Protein AF-A0A0T6BIM8-F1 (afdb_monomer)

Nearest PDB structures (foldseek):
  5oql-assembly1_N  TM=5.957E-01  e=2.492E+00  Thermochaetoides thermophila DSM 1495
  4un0-assembly2_D  TM=4.971E-01  e=9.456E+00  Homo sapiens
  4un0-assembly1_C  TM=4.831E-01  e=9.974E+00  Homo sapiens
  6b12-assembly2_B  TM=3.706E-01  e=9.456E+00  Pseudomonas protegens Pf-5
  4yy8-assembly2_B  TM=3.431E-01  e=7.242E+00  Plasmodium falciparum

Radius of gyration: 12.1 Å; Cα contacts (8 Å, |Δi|>4): 167; chains: 1; bounding box: 25×28×31 Å

Structure (mmCIF, N/CA/C/O backbone):
data_AF-A0A0T6BIM8-F1
#
_entry.id   AF-A0A0T6BIM8-F1
#
loop_
_atom_site.group_PDB
_atom_site.id
_atom_site.type_symbol
_atom_site.label_atom_id
_atom_site.label_alt_id
_atom_site.label_comp_id
_atom_site.label_asym_id
_atom_site.label_entity_id
_atom_site.label_seq_id
_atom_site.pdbx_PDB_ins_code
_atom_site.Cartn_x
_atom_site.Cartn_y
_atom_site.Cartn_z
_atom_site.occupancy
_atom_site.B_iso_or_equiv
_atom_site.auth_seq_id
_atom_site.auth_comp_id
_atom_site.auth_asym_id
_atom_site.auth_atom_id
_atom_site.pdbx_PDB_model_num
ATOM 1 N N . MET A 1 1 ? 8.252 11.106 13.123 1.00 42.34 1 MET A N 1
ATOM 2 C CA . MET A 1 1 ? 6.812 10.958 13.403 1.00 42.34 1 MET A CA 1
ATOM 3 C C . MET A 1 1 ? 6.461 9.520 13.072 1.00 42.34 1 MET A C 1
ATOM 5 O O . MET A 1 1 ? 6.999 9.015 12.098 1.00 42.34 1 MET A O 1
ATOM 9 N N . ALA A 1 2 ? 5.744 8.813 13.946 1.00 49.47 2 ALA A N 1
ATOM 10 C CA . ALA A 1 2 ? 5.448 7.397 13.735 1.00 49.47 2 ALA A CA 1
ATOM 11 C C . ALA A 1 2 ? 4.171 7.291 12.896 1.00 49.47 2 ALA A C 1
ATOM 13 O O . ALA A 1 2 ? 3.073 7.421 13.428 1.00 49.47 2 ALA A O 1
ATOM 14 N N . GLU A 1 3 ? 4.337 7.121 11.589 1.00 69.69 3 GLU A N 1
ATOM 15 C CA . GLU A 1 3 ? 3.251 6.751 10.683 1.00 69.69 3 GLU A CA 1
ATOM 16 C C . GLU A 1 3 ? 2.750 5.366 11.114 1.00 69.69 3 GLU A C 1
ATOM 18 O O . GLU A 1 3 ? 3.547 4.435 11.266 1.00 69.69 3 GLU A O 1
ATOM 23 N N . LYS A 1 4 ? 1.450 5.224 11.394 1.00 85.25 4 LYS A N 1
ATOM 24 C CA . LYS A 1 4 ? 0.888 3.921 11.770 1.00 85.25 4 LYS A CA 1
ATOM 25 C C . LYS A 1 4 ? 0.649 3.117 10.496 1.00 85.25 4 LYS A C 1
ATOM 27 O O . LYS A 1 4 ? -0.170 3.514 9.670 1.00 85.25 4 LYS A O 1
ATOM 32 N N . GLU A 1 5 ? 1.334 1.988 10.356 1.00 90.38 5 GLU A N 1
ATOM 33 C CA . GLU A 1 5 ? 1.064 1.018 9.292 1.00 90.38 5 GLU A CA 1
ATOM 34 C C . GLU A 1 5 ? -0.134 0.134 9.662 1.00 90.38 5 GLU A C 1
ATOM 36 O O . GLU A 1 5 ? -0.230 -0.39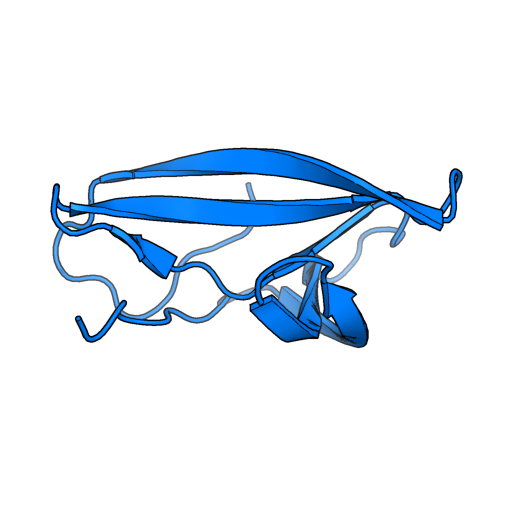1 10.775 1.00 90.38 5 GLU A O 1
ATOM 41 N N . LEU A 1 6 ? -1.059 -0.008 8.716 1.00 92.44 6 LEU A N 1
ATOM 42 C CA . LEU A 1 6 ? -2.197 -0.922 8.765 1.00 92.44 6 LEU A CA 1
ATOM 43 C C . LEU A 1 6 ? -1.884 -2.177 7.940 1.00 92.44 6 LEU A C 1
ATOM 45 O O . LEU A 1 6 ? -0.835 -2.280 7.301 1.00 92.44 6 LEU A O 1
ATOM 49 N N . LYS A 1 7 ? -2.799 -3.146 7.937 1.00 93.25 7 LYS A N 1
ATOM 50 C CA . LYS A 1 7 ? -2.676 -4.361 7.117 1.00 93.25 7 LYS A CA 1
ATOM 51 C C . LYS A 1 7 ? -3.781 -4.463 6.081 1.00 93.25 7 LYS A C 1
ATOM 53 O O . LYS A 1 7 ? -4.899 -4.010 6.304 1.00 93.25 7 LYS A O 1
ATOM 58 N N . TRP A 1 8 ? -3.473 -5.115 4.965 1.00 94.00 8 TRP A N 1
ATOM 59 C CA . TRP A 1 8 ? -4.481 -5.512 3.990 1.00 94.00 8 TRP A CA 1
ATOM 60 C C . TRP A 1 8 ? -5.148 -6.820 4.425 1.00 94.00 8 TRP A C 1
ATOM 62 O O . TRP A 1 8 ? -4.510 -7.869 4.397 1.00 94.00 8 TRP A O 1
ATOM 72 N N . SER A 1 9 ? -6.432 -6.786 4.779 1.00 94.25 9 SER A N 1
ATOM 73 C CA . SER A 1 9 ? -7.169 -7.969 5.260 1.00 94.25 9 SER A CA 1
ATOM 74 C C . SER A 1 9 ? -7.400 -9.031 4.177 1.00 94.25 9 SER A C 1
ATOM 76 O O . SER A 1 9 ? -7.533 -10.218 4.470 1.00 94.25 9 SER A O 1
ATOM 78 N N . ASN A 1 10 ? -7.433 -8.617 2.908 1.00 93.00 10 ASN A N 1
ATOM 79 C CA . ASN A 1 10 ? -7.580 -9.474 1.725 1.00 93.00 10 ASN A CA 1
ATOM 80 C C . ASN A 1 10 ? -6.389 -9.354 0.753 1.00 93.00 10 ASN A C 1
ATOM 82 O O . ASN A 1 10 ? -6.513 -9.678 -0.436 1.00 93.00 10 ASN A O 1
ATOM 86 N N . GLY A 1 11 ? -5.253 -8.862 1.252 1.00 92.69 11 GLY A N 1
ATOM 87 C CA . GLY A 1 11 ? -4.020 -8.720 0.489 1.00 92.69 11 GLY A CA 1
ATOM 88 C C . GLY A 1 11 ? -3.160 -9.975 0.500 1.00 92.69 11 GLY A C 1
ATOM 89 O O . GLY A 1 11 ? -3.145 -10.731 1.468 1.00 92.69 11 GLY A O 1
ATOM 90 N N . VAL A 1 12 ? -2.422 -10.178 -0.585 1.00 94.81 12 VAL A N 1
ATOM 91 C CA . VAL A 1 12 ? -1.361 -11.182 -0.698 1.00 94.81 12 VAL A CA 1
ATOM 92 C C . VAL A 1 12 ? -0.045 -10.450 -0.897 1.00 94.81 12 VAL A C 1
ATOM 94 O O . VAL A 1 12 ? 0.018 -9.523 -1.702 1.00 94.81 12 VAL A O 1
ATOM 97 N N . GLU A 1 13 ? 0.989 -10.857 -0.163 1.00 95.94 13 GLU A N 1
ATOM 98 C CA . GLU A 1 13 ? 2.352 -10.351 -0.338 1.00 95.94 13 GLU A CA 1
ATOM 99 C C . GLU A 1 13 ? 2.836 -10.642 -1.763 1.00 95.94 13 GLU A C 1
ATOM 101 O O . GLU A 1 13 ? 2.797 -11.782 -2.230 1.00 95.94 13 GLU A O 1
ATOM 106 N N . TRP A 1 14 ? 3.281 -9.602 -2.461 1.00 93.94 14 TRP A N 1
ATOM 107 C CA . TRP A 1 14 ? 3.914 -9.729 -3.769 1.00 93.94 14 TRP A CA 1
ATOM 108 C C . TRP A 1 14 ? 5.432 -9.853 -3.631 1.00 93.94 14 TRP A C 1
ATOM 110 O O . TRP A 1 14 ? 6.047 -10.753 -4.202 1.00 93.94 14 TRP A O 1
ATOM 120 N N . GLY A 1 15 ? 6.030 -8.953 -2.850 1.00 94.56 15 GLY A N 1
ATOM 121 C CA . GLY A 1 15 ? 7.470 -8.866 -2.648 1.00 94.56 15 GLY A CA 1
ATOM 122 C C . GLY A 1 15 ? 7.913 -7.465 -2.243 1.00 94.56 15 GLY A C 1
ATOM 123 O O . GLY A 1 15 ? 7.132 -6.510 -2.270 1.00 94.56 15 GLY A O 1
ATOM 124 N N . GLU A 1 16 ? 9.180 -7.344 -1.861 1.00 96.69 16 GLU A N 1
ATOM 125 C CA . GLU A 1 16 ? 9.773 -6.058 -1.504 1.00 96.69 16 GLU A CA 1
ATOM 126 C C . GLU A 1 16 ? 10.226 -5.302 -2.758 1.00 96.69 16 GLU A C 1
ATOM 128 O O . GLU A 1 16 ? 10.873 -5.865 -3.645 1.00 96.69 16 GLU A O 1
ATOM 133 N N . ILE A 1 17 ? 9.881 -4.018 -2.827 1.00 95.69 17 ILE A N 1
ATOM 134 C CA . ILE A 1 17 ? 10.254 -3.120 -3.920 1.00 95.69 17 ILE A CA 1
ATOM 135 C C . ILE A 1 17 ? 10.890 -1.867 -3.318 1.00 95.69 17 ILE A C 1
ATOM 137 O O . ILE A 1 17 ? 10.408 -1.323 -2.324 1.00 95.69 17 ILE A O 1
ATOM 141 N N . GLU A 1 18 ? 11.980 -1.391 -3.924 1.00 95.25 18 GLU A N 1
ATOM 142 C CA . GLU A 1 18 ? 12.623 -0.142 -3.516 1.00 95.25 18 GLU A CA 1
ATOM 143 C C . GLU A 1 18 ? 11.754 1.059 -3.917 1.00 95.25 18 GLU A C 1
ATOM 145 O O . GLU A 1 18 ? 11.506 1.310 -5.098 1.00 95.25 18 GLU A O 1
ATOM 150 N N . HIS A 1 19 ? 11.282 1.809 -2.923 1.00 92.69 19 HIS A N 1
ATOM 151 C CA . HIS A 1 19 ? 10.616 3.092 -3.094 1.00 92.69 19 HIS A CA 1
ATOM 152 C C . HIS A 1 19 ? 11.634 4.236 -2.981 1.00 92.69 19 HIS A C 1
ATOM 154 O O . HIS A 1 19 ? 12.396 4.273 -2.009 1.00 92.69 19 HIS A O 1
ATOM 160 N N . PRO A 1 20 ? 11.614 5.231 -3.889 1.00 90.81 20 PRO A N 1
ATOM 161 C CA . PRO A 1 20 ? 12.621 6.298 -3.938 1.00 90.81 20 PRO A CA 1
ATOM 162 C C . PRO A 1 20 ? 12.729 7.128 -2.650 1.00 90.81 20 PRO A C 1
ATOM 164 O O . PRO A 1 20 ? 13.777 7.704 -2.375 1.00 90.81 20 PRO A O 1
ATOM 167 N N . VAL A 1 21 ? 11.649 7.200 -1.867 1.00 88.75 21 VAL A N 1
ATOM 168 C CA . VAL A 1 21 ? 11.586 7.971 -0.610 1.00 88.75 21 VAL A CA 1
ATOM 169 C C . VAL A 1 21 ? 11.556 7.078 0.633 1.00 88.75 21 VAL A C 1
ATOM 171 O O . VAL A 1 21 ? 12.053 7.471 1.682 1.00 88.75 21 VAL A O 1
ATOM 174 N N . LEU A 1 22 ? 10.974 5.880 0.528 1.00 87.25 22 LEU A N 1
ATOM 175 C CA . LEU A 1 22 ? 10.630 5.048 1.690 1.00 87.25 22 LEU A CA 1
ATOM 176 C C . LEU A 1 22 ? 11.605 3.876 1.872 1.00 87.25 22 LEU A C 1
ATOM 178 O O . LEU A 1 22 ? 11.538 3.179 2.880 1.00 87.25 22 LEU A O 1
ATOM 182 N N . GLY A 1 23 ? 12.521 3.673 0.919 1.00 91.94 23 GLY A N 1
ATOM 183 C CA . GLY A 1 23 ? 13.426 2.532 0.896 1.00 91.94 23 GLY A CA 1
ATOM 184 C C . GLY A 1 23 ? 12.719 1.246 0.471 1.00 91.94 23 GLY A C 1
ATOM 185 O O . GLY A 1 23 ? 11.694 1.280 -0.206 1.00 91.94 23 GLY A O 1
ATOM 186 N N . MET A 1 24 ? 13.286 0.102 0.849 1.00 93.81 24 MET A N 1
ATOM 187 C CA . MET A 1 24 ? 12.684 -1.210 0.600 1.00 93.81 24 MET A CA 1
ATOM 188 C C . MET A 1 24 ? 11.392 -1.371 1.402 1.00 93.81 24 MET A C 1
ATOM 190 O O . MET A 1 24 ? 11.418 -1.315 2.631 1.00 93.81 24 MET A O 1
ATOM 194 N N . ILE A 1 25 ? 10.273 -1.573 0.704 1.00 94.25 25 ILE A N 1
ATOM 195 C CA . ILE A 1 25 ? 8.958 -1.771 1.316 1.00 94.25 25 ILE A CA 1
ATOM 196 C C . ILE A 1 25 ? 8.260 -2.999 0.729 1.00 94.25 25 ILE A C 1
ATOM 198 O O . ILE A 1 25 ? 8.314 -3.239 -0.477 1.00 94.25 25 ILE A O 1
ATOM 202 N N . MET A 1 26 ? 7.586 -3.772 1.585 1.00 95.62 26 MET A N 1
ATOM 203 C CA . MET A 1 26 ? 6.751 -4.896 1.156 1.00 95.62 26 MET A CA 1
ATOM 204 C C . MET A 1 26 ? 5.513 -4.382 0.419 1.00 95.62 26 MET A C 1
ATOM 206 O O . MET A 1 26 ? 4.837 -3.459 0.885 1.00 95.62 26 MET A O 1
ATOM 210 N N . THR A 1 27 ? 5.207 -5.009 -0.712 1.00 95.94 27 THR A N 1
ATOM 211 C CA . THR A 1 27 ? 4.034 -4.695 -1.529 1.00 95.94 27 THR A CA 1
ATOM 212 C C . THR A 1 27 ? 3.039 -5.845 -1.550 1.00 95.94 27 THR A C 1
ATOM 214 O O . THR A 1 27 ? 3.392 -7.010 -1.358 1.00 95.94 27 THR A O 1
ATOM 217 N N . TYR A 1 28 ? 1.775 -5.503 -1.771 1.00 95.94 28 TYR A N 1
ATOM 218 C CA . TYR A 1 28 ? 0.633 -6.396 -1.681 1.00 95.94 28 TYR A CA 1
ATOM 219 C C . TYR A 1 28 ? -0.298 -6.190 -2.870 1.00 95.94 28 TYR A C 1
ATOM 221 O O . TYR A 1 28 ? -0.393 -5.095 -3.419 1.00 95.94 28 TYR A O 1
ATOM 229 N N . PHE A 1 29 ? -1.044 -7.223 -3.234 1.00 94.19 29 PHE A N 1
ATOM 230 C CA . PHE A 1 29 ? -2.096 -7.142 -4.245 1.00 94.19 29 PHE A CA 1
ATOM 231 C C . PHE A 1 29 ? -3.347 -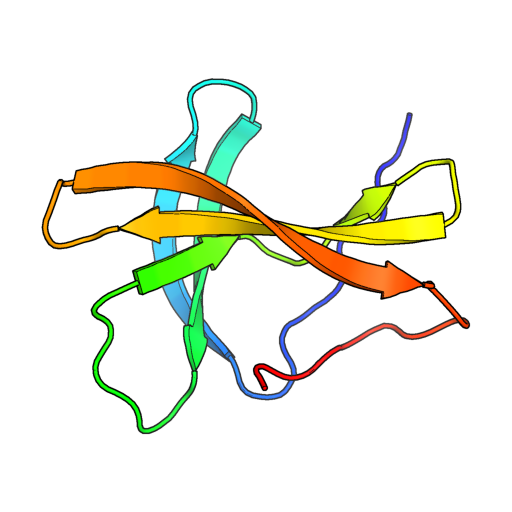7.880 -3.776 1.00 94.19 29 PHE A C 1
ATOM 233 O O . PHE A 1 29 ? -3.305 -8.687 -2.843 1.00 94.19 29 PHE A O 1
ATOM 240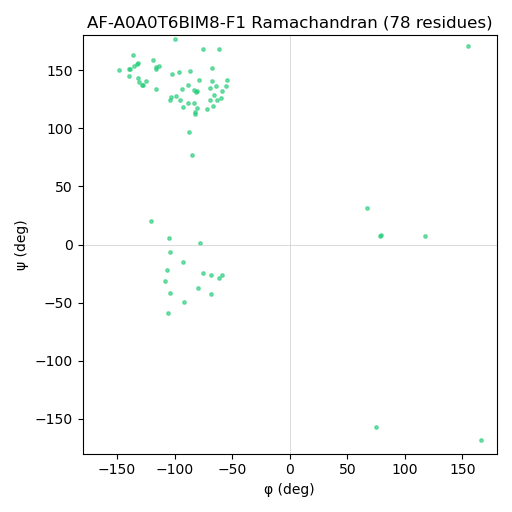 N N . LYS A 1 30 ? -4.485 -7.606 -4.417 1.00 93.19 30 LYS A N 1
ATOM 241 C CA . LYS A 1 30 ? -5.762 -8.221 -4.052 1.00 93.19 30 LYS A CA 1
ATOM 242 C C . LYS A 1 30 ? -5.764 -9.712 -4.391 1.00 93.19 30 LYS A C 1
ATOM 244 O O . LYS A 1 30 ? -5.585 -10.102 -5.549 1.00 93.19 30 LYS A O 1
ATOM 249 N N . SER A 1 31 ? -6.044 -10.545 -3.388 1.00 91.38 31 SER A N 1
ATOM 250 C CA . SER A 1 31 ? -6.154 -11.995 -3.568 1.00 91.38 31 SER A CA 1
ATOM 251 C C . SER A 1 31 ? -7.176 -12.361 -4.650 1.00 91.38 31 SER A C 1
ATOM 253 O O . SER A 1 31 ? -8.268 -11.795 -4.713 1.00 91.38 31 SER A O 1
ATOM 255 N N . GLY A 1 32 ? -6.827 -13.323 -5.508 1.00 88.94 32 GLY A N 1
ATOM 256 C CA . GLY A 1 32 ? -7.698 -13.795 -6.589 1.00 88.94 32 GLY A CA 1
ATOM 257 C C . GLY A 1 32 ? -7.763 -12.884 -7.820 1.00 88.94 32 GLY A C 1
ATOM 258 O O . GLY A 1 32 ? -8.560 -13.153 -8.717 1.00 88.94 32 GLY A O 1
ATOM 259 N N . THR A 1 33 ? -6.931 -11.840 -7.893 1.00 87.06 33 THR A N 1
ATOM 260 C CA . THR A 1 33 ? -6.806 -10.973 -9.076 1.00 87.06 33 THR A CA 1
ATOM 261 C C . THR A 1 33 ? -5.406 -11.061 -9.691 1.00 87.06 33 THR A C 1
ATOM 263 O O . THR A 1 33 ? -4.451 -11.389 -8.982 1.00 87.06 33 THR A O 1
ATOM 266 N N . PRO A 1 34 ? -5.248 -10.811 -11.004 1.00 88.81 34 PRO A N 1
ATOM 267 C CA . PRO A 1 34 ? -3.924 -10.692 -11.598 1.00 88.81 34 PRO A CA 1
ATOM 268 C C . PRO A 1 34 ? -3.186 -9.479 -11.017 1.00 88.81 34 PRO A C 1
ATOM 270 O O . PRO A 1 34 ? -3.760 -8.397 -10.897 1.00 88.81 34 PRO A O 1
ATOM 273 N N . CYS A 1 35 ? -1.907 -9.652 -10.692 1.00 87.81 35 CYS A N 1
ATOM 274 C CA . CYS A 1 35 ? -1.080 -8.594 -10.118 1.00 87.81 35 CYS A CA 1
ATOM 275 C C . CYS A 1 35 ? -0.474 -7.698 -11.213 1.00 87.81 35 CYS A C 1
ATOM 277 O O . CYS A 1 35 ? 0.697 -7.847 -11.558 1.00 87.81 35 CYS A O 1
ATOM 279 N N . TYR A 1 36 ? -1.281 -6.799 -11.782 1.00 90.38 36 TYR A N 1
ATOM 280 C CA . TYR A 1 36 ? -0.797 -5.734 -12.682 1.00 90.38 36 TYR A CA 1
ATOM 281 C C . TYR A 1 36 ? -0.197 -4.559 -11.902 1.00 90.38 36 TYR A C 1
ATOM 283 O O . TYR A 1 36 ? 0.833 -4.004 -12.279 1.00 90.38 36 TYR A O 1
ATOM 291 N N . ASP A 1 37 ? -0.815 -4.249 -10.764 1.00 93.19 37 ASP A N 1
ATOM 292 C CA . ASP A 1 37 ? -0.382 -3.233 -9.816 1.00 93.19 37 ASP A CA 1
ATOM 293 C C . ASP A 1 37 ? -0.233 -3.882 -8.433 1.00 93.19 37 ASP A C 1
ATOM 295 O O . ASP A 1 37 ? -1.059 -4.711 -8.033 1.00 93.19 37 ASP A O 1
ATOM 299 N N . SER A 1 38 ? 0.803 -3.484 -7.699 1.00 94.94 38 SER A N 1
ATOM 300 C CA . SER A 1 38 ? 0.969 -3.799 -6.279 1.00 94.94 38 SER A CA 1
ATOM 301 C C . SER A 1 38 ? 1.002 -2.518 -5.453 1.00 94.94 38 SER A C 1
ATOM 303 O O . SER A 1 38 ? 1.224 -1.421 -5.966 1.00 94.94 38 SER A O 1
ATOM 305 N N . TYR A 1 39 ? 0.717 -2.646 -4.163 1.00 95.12 39 TYR A N 1
ATOM 306 C CA . TYR A 1 39 ? 0.487 -1.519 -3.271 1.00 95.12 39 TYR A CA 1
ATOM 307 C C . TYR A 1 39 ? 1.296 -1.676 -1.991 1.00 95.12 39 TYR A C 1
ATOM 309 O O . TYR A 1 39 ? 1.416 -2.784 -1.472 1.00 95.12 39 TYR A O 1
ATOM 317 N N . SER A 1 40 ? 1.822 -0.583 -1.444 1.00 95.00 40 SER A N 1
ATOM 318 C CA . SER A 1 40 ? 2.448 -0.606 -0.120 1.00 95.00 40 SER A CA 1
ATOM 319 C C . SER A 1 40 ? 1.446 -1.009 0.965 1.00 95.00 40 SER A C 1
ATOM 321 O O . SER A 1 40 ? 0.227 -0.994 0.758 1.00 95.00 40 SER A O 1
ATOM 323 N N . ALA A 1 41 ? 1.947 -1.304 2.167 1.00 94.50 41 ALA A N 1
ATOM 324 C CA . ALA A 1 41 ? 1.088 -1.293 3.344 1.00 94.50 41 ALA A CA 1
ATOM 325 C C . ALA A 1 41 ? 0.370 0.075 3.455 1.00 94.50 41 ALA A C 1
ATOM 327 O O . ALA A 1 41 ? 0.981 1.106 3.138 1.00 94.50 41 ALA A O 1
ATOM 328 N N . PRO A 1 42 ? -0.904 0.105 3.873 1.00 93.56 42 PRO A N 1
ATOM 329 C CA . PRO A 1 42 ? -1.610 1.348 4.124 1.00 93.56 42 PRO A CA 1
ATOM 330 C C . PRO A 1 42 ? -1.009 2.061 5.332 1.00 93.56 42 PRO A C 1
ATOM 332 O O . PRO A 1 42 ? -0.669 1.426 6.331 1.00 93.56 42 PRO A O 1
ATOM 335 N N . ARG A 1 43 ? -0.901 3.384 5.257 1.00 92.44 43 ARG A N 1
ATOM 336 C CA . ARG A 1 43 ? -0.312 4.234 6.292 1.00 92.44 43 ARG A CA 1
ATOM 337 C C . ARG A 1 43 ? -1.260 5.346 6.681 1.00 92.44 43 ARG A C 1
ATOM 339 O O . ARG A 1 43 ? -1.871 5.969 5.817 1.00 92.44 43 ARG A O 1
ATOM 346 N N . VAL A 1 44 ? -1.349 5.591 7.982 1.00 92.50 44 VAL A N 1
ATOM 347 C CA . VAL A 1 44 ? -2.110 6.706 8.546 1.00 92.50 44 VAL A CA 1
ATOM 348 C C . VAL A 1 44 ? -1.207 7.937 8.627 1.00 92.50 44 VAL A C 1
ATOM 350 O O . VAL A 1 44 ? -0.153 7.888 9.268 1.00 92.50 44 VAL A O 1
ATOM 353 N N . SER A 1 45 ? -1.620 9.025 7.976 1.00 89.94 45 SER A N 1
ATOM 354 C CA . SER A 1 45 ? -0.972 10.335 8.052 1.00 89.94 45 SER A CA 1
ATOM 355 C C . SER A 1 45 ? -1.285 11.041 9.375 1.00 89.94 45 SER A C 1
ATOM 357 O O . SER A 1 4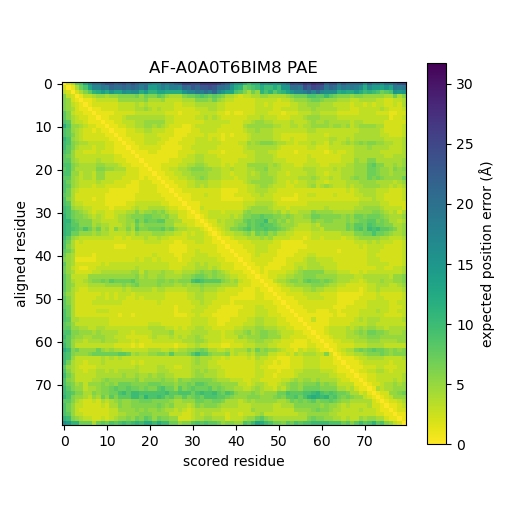5 ? -2.184 10.643 10.115 1.00 89.94 45 SER A O 1
ATOM 359 N N . GLU A 1 46 ? -0.567 12.127 9.676 1.00 86.88 46 GLU A N 1
ATOM 360 C CA . GLU A 1 46 ? -0.817 12.925 10.889 1.00 86.88 46 GLU A CA 1
ATOM 361 C C . GLU A 1 46 ?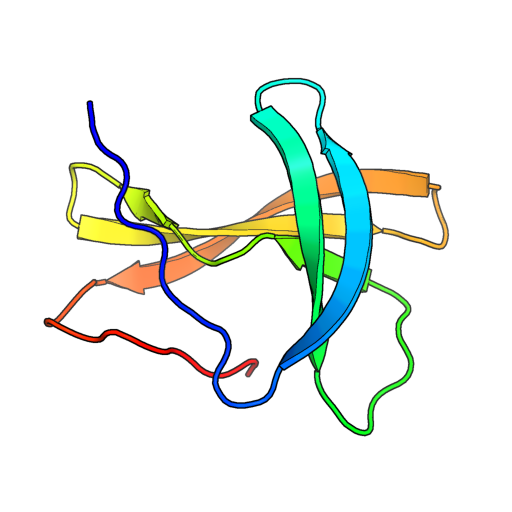 -2.230 13.532 10.931 1.00 86.88 46 GLU A C 1
ATOM 363 O O . GLU A 1 46 ? -2.797 13.683 12.010 1.00 86.88 46 GLU A O 1
ATOM 368 N N . ASP A 1 47 ? -2.825 13.810 9.769 1.00 87.50 47 ASP A N 1
ATOM 369 C CA . ASP A 1 47 ? -4.206 14.291 9.638 1.00 87.50 47 ASP A CA 1
ATOM 370 C C . ASP A 1 47 ? -5.261 13.179 9.790 1.00 87.50 47 ASP A C 1
ATOM 372 O O . ASP A 1 47 ? -6.453 13.438 9.658 1.00 87.50 47 ASP A O 1
ATOM 376 N N . GLY A 1 48 ? -4.842 11.933 10.037 1.00 89.62 48 GLY A N 1
ATOM 377 C CA . GLY A 1 48 ? -5.736 10.780 10.134 1.00 89.62 48 GLY A CA 1
ATOM 378 C C . GLY A 1 48 ? -6.175 10.218 8.782 1.00 89.62 48 GLY A C 1
ATOM 379 O O . GLY A 1 48 ? -7.027 9.342 8.746 1.00 89.62 48 GLY A O 1
ATOM 380 N N . GLY A 1 49 ? -5.611 10.668 7.660 1.00 92.62 49 GLY A N 1
ATOM 381 C CA . GLY A 1 49 ? -5.899 10.082 6.348 1.00 92.62 49 GLY A CA 1
ATOM 382 C C . GLY A 1 49 ? -5.133 8.776 6.136 1.00 92.62 49 GLY A C 1
ATOM 383 O O . GLY A 1 49 ? -3.974 8.668 6.523 1.00 92.62 49 GLY A O 1
ATOM 384 N N . ILE A 1 50 ? -5.753 7.789 5.496 1.00 93.75 50 ILE A N 1
ATOM 385 C CA . ILE A 1 50 ? -5.119 6.520 5.132 1.00 93.75 50 ILE A CA 1
ATOM 386 C C . ILE A 1 50 ? -4.697 6.567 3.663 1.00 93.75 50 ILE A C 1
ATOM 388 O O . ILE A 1 50 ? -5.520 6.830 2.781 1.00 93.75 50 ILE A O 1
ATOM 392 N N . TYR A 1 51 ? -3.429 6.257 3.401 1.00 93.69 51 TYR A N 1
ATOM 393 C CA . TYR A 1 51 ? -2.842 6.261 2.063 1.00 93.69 51 TYR A CA 1
ATOM 394 C C . TYR A 1 51 ? -2.034 4.991 1.791 1.00 93.69 51 TYR A C 1
ATOM 396 O O . TYR A 1 51 ? -1.519 4.368 2.718 1.00 93.69 51 TYR A O 1
ATOM 404 N N . CYS A 1 52 ? -1.879 4.616 0.523 1.00 94.00 52 CYS A N 1
ATOM 405 C CA . CYS A 1 52 ? -0.907 3.612 0.091 1.00 94.00 52 CYS A CA 1
ATOM 406 C C . CYS A 1 52 ? -0.226 4.026 -1.217 1.00 94.00 52 CYS A C 1
ATOM 408 O O . CYS A 1 52 ? -0.815 4.715 -2.044 1.00 94.00 52 CYS A O 1
ATOM 410 N N . GLU A 1 53 ? 1.009 3.590 -1.426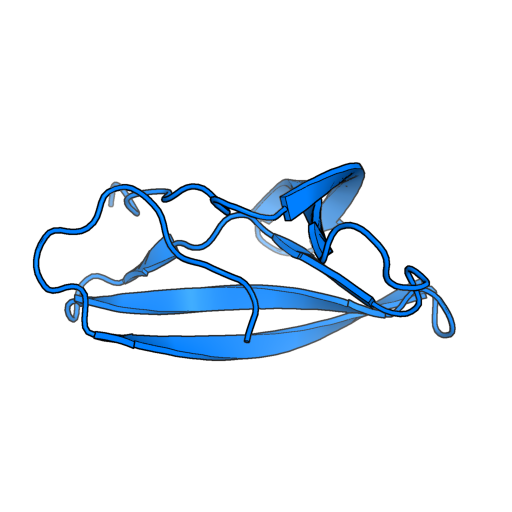 1.00 94.81 53 GLU A N 1
ATOM 411 C CA . GLU A 1 53 ? 1.748 3.832 -2.665 1.00 94.81 53 GLU A CA 1
ATOM 412 C C . GLU A 1 53 ? 1.452 2.725 -3.674 1.00 94.81 53 GLU A C 1
ATOM 414 O O . GLU A 1 53 ? 1.444 1.549 -3.306 1.00 94.81 53 GLU A O 1
ATOM 419 N N . ARG A 1 54 ? 1.244 3.077 -4.947 1.00 95.19 54 ARG A N 1
ATOM 420 C CA . ARG A 1 54 ? 1.022 2.117 -6.036 1.00 95.19 54 ARG A CA 1
ATOM 421 C C . ARG A 1 54 ? 2.266 1.941 -6.900 1.00 95.19 54 ARG A C 1
ATOM 423 O O . ARG A 1 54 ? 2.774 2.905 -7.480 1.00 95.19 54 ARG A O 1
ATOM 430 N N . PHE A 1 55 ? 2.680 0.693 -7.072 1.00 95.31 55 PHE A N 1
ATOM 431 C CA . PHE A 1 55 ? 3.700 0.276 -8.021 1.00 95.31 55 PHE A CA 1
ATOM 432 C C . PHE A 1 55 ? 3.060 -0.394 -9.238 1.00 95.31 55 PHE A C 1
ATOM 434 O O . PHE A 1 55 ? 2.322 -1.370 -9.108 1.00 95.31 55 PHE A O 1
ATOM 441 N N . CYS A 1 56 ? 3.364 0.124 -10.426 1.00 95.19 56 CYS A N 1
ATOM 442 C CA . CYS A 1 56 ? 2.887 -0.436 -11.683 1.00 95.19 56 CYS A CA 1
ATOM 443 C C . CYS A 1 56 ? 3.917 -1.424 -12.234 1.00 95.19 56 CYS A C 1
ATOM 445 O O . CYS A 1 56 ? 5.043 -1.028 -12.548 1.00 95.19 56 CYS A O 1
ATOM 447 N N . HIS A 1 57 ? 3.541 -2.699 -12.376 1.00 93.44 57 HIS A N 1
ATOM 448 C CA . HIS A 1 57 ? 4.461 -3.729 -12.869 1.00 93.44 57 HIS A CA 1
ATOM 449 C C . HIS A 1 57 ? 4.699 -3.657 -14.377 1.00 93.44 57 HIS A C 1
ATOM 451 O O . HIS A 1 57 ? 5.759 -4.087 -14.828 1.00 93.44 57 HIS A O 1
ATOM 457 N N . ASP A 1 58 ? 3.764 -3.089 -15.141 1.00 92.94 58 ASP A N 1
ATOM 458 C CA . ASP A 1 58 ? 3.918 -2.928 -16.590 1.00 92.94 58 ASP A CA 1
ATOM 459 C C . ASP A 1 58 ? 5.018 -1.914 -16.933 1.00 92.94 58 ASP A C 1
ATOM 461 O O . ASP A 1 58 ? 5.846 -2.155 -17.811 1.00 92.94 58 ASP A O 1
ATOM 465 N N . ASP A 1 59 ? 5.058 -0.796 -16.203 1.00 92.38 59 ASP A N 1
ATOM 466 C CA . ASP A 1 59 ? 6.069 0.250 -16.385 1.00 92.38 59 ASP A CA 1
ATOM 467 C C . ASP A 1 59 ? 7.294 0.071 -15.470 1.00 92.38 59 ASP A C 1
ATOM 469 O O . ASP A 1 59 ? 8.324 0.711 -15.685 1.00 92.38 59 ASP A O 1
ATOM 473 N N . GLY A 1 60 ? 7.192 -0.769 -14.435 1.00 92.94 60 GLY A N 1
ATOM 474 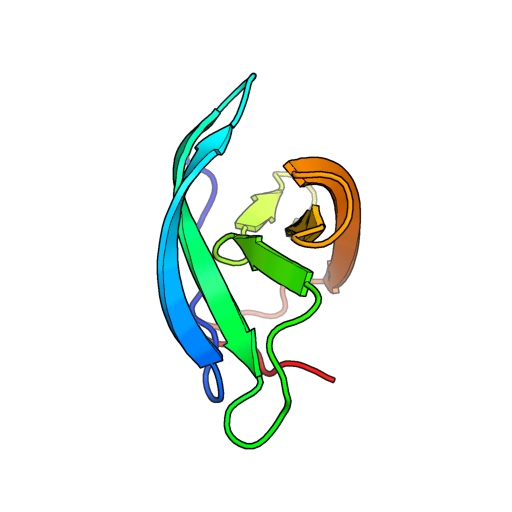C CA . GLY A 1 60 ? 8.254 -1.003 -13.455 1.00 92.94 60 GLY A CA 1
ATOM 475 C C . GLY A 1 60 ? 8.565 0.213 -12.579 1.00 92.94 60 GLY A C 1
ATOM 476 O O . GLY A 1 60 ? 9.717 0.406 -12.190 1.00 92.94 60 GLY A O 1
ATOM 477 N N . VAL A 1 61 ? 7.566 1.054 -12.293 1.00 94.19 61 VAL A N 1
ATOM 478 C CA . VAL A 1 61 ? 7.742 2.297 -11.524 1.00 94.19 61 VAL A CA 1
ATOM 479 C C . VAL A 1 61 ? 6.604 2.533 -10.534 1.00 94.19 61 VAL A C 1
ATOM 481 O O . VAL A 1 61 ? 5.451 2.170 -10.777 1.00 94.19 61 VAL A O 1
ATOM 484 N N . TRP A 1 62 ? 6.928 3.219 -9.438 1.00 94.56 62 TRP A N 1
ATOM 485 C CA . TRP A 1 62 ? 5.943 3.834 -8.548 1.00 94.56 62 TRP A CA 1
ATOM 486 C C . TRP A 1 62 ? 5.215 4.953 -9.289 1.00 94.56 62 TRP A C 1
ATOM 488 O O . TRP A 1 62 ? 5.857 5.794 -9.922 1.00 94.56 62 TRP A O 1
ATOM 498 N N . LYS A 1 63 ? 3.882 4.933 -9.258 1.00 93.06 63 LYS A N 1
ATOM 499 C CA . LYS A 1 63 ? 3.049 5.862 -10.033 1.00 93.06 63 LYS A CA 1
ATOM 500 C C . LYS A 1 63 ? 2.426 6.938 -9.161 1.00 93.06 63 LYS A C 1
ATOM 502 O O . LYS A 1 63 ? 2.662 8.114 -9.409 1.00 93.06 63 LYS A O 1
ATOM 507 N N . ASP A 1 64 ? 1.640 6.530 -8.167 1.00 91.06 64 ASP A N 1
ATOM 508 C CA . ASP A 1 64 ? 0.772 7.437 -7.420 1.00 91.06 64 ASP A CA 1
ATOM 509 C C . ASP A 1 64 ? 0.598 6.983 -5.967 1.00 91.06 64 ASP A C 1
ATOM 511 O O . ASP A 1 64 ? 0.549 5.781 -5.685 1.00 91.06 64 ASP A O 1
ATOM 515 N N . THR A 1 65 ? 0.388 7.959 -5.085 1.00 92.44 65 THR A N 1
ATOM 516 C CA . THR A 1 65 ? -0.165 7.762 -3.742 1.00 92.44 65 THR A CA 1
ATOM 517 C C . THR A 1 65 ? -1.690 7.706 -3.833 1.00 92.44 65 THR A C 1
ATOM 519 O O . THR A 1 65 ? -2.340 8.649 -4.289 1.00 92.44 65 THR A O 1
ATOM 522 N N . ILE A 1 66 ? -2.280 6.604 -3.387 1.00 93.12 66 ILE A N 1
ATOM 523 C CA . ILE A 1 66 ? -3.721 6.371 -3.366 1.00 93.12 66 ILE A CA 1
ATOM 524 C C . ILE A 1 66 ? -4.270 6.744 -1.994 1.00 93.12 66 ILE A C 1
ATOM 526 O O . ILE A 1 66 ? -3.831 6.207 -0.979 1.00 93.12 66 ILE A O 1
ATOM 530 N N . TRP A 1 67 ? -5.260 7.635 -1.965 1.00 92.50 67 TRP A N 1
ATOM 531 C CA . TRP A 1 67 ? -6.056 7.888 -0.768 1.00 92.50 67 TRP A CA 1
ATOM 532 C C . TRP A 1 67 ? -7.152 6.833 -0.630 1.00 92.50 67 TRP A C 1
ATOM 534 O O . TRP A 1 67 ? -7.873 6.550 -1.588 1.00 92.50 67 TRP A O 1
ATOM 544 N N . ILE A 1 68 ? -7.267 6.258 0.563 1.00 91.69 68 ILE A N 1
ATOM 545 C CA . ILE A 1 68 ? -8.194 5.164 0.862 1.00 91.69 68 ILE A CA 1
ATOM 546 C C . ILE A 1 68 ? -9.397 5.674 1.656 1.00 91.69 68 ILE A C 1
ATOM 548 O O . ILE A 1 68 ? -10.526 5.268 1.386 1.00 91.69 68 ILE A O 1
ATOM 552 N N . GLY A 1 69 ? -9.164 6.554 2.629 1.00 91.62 69 GLY A N 1
ATOM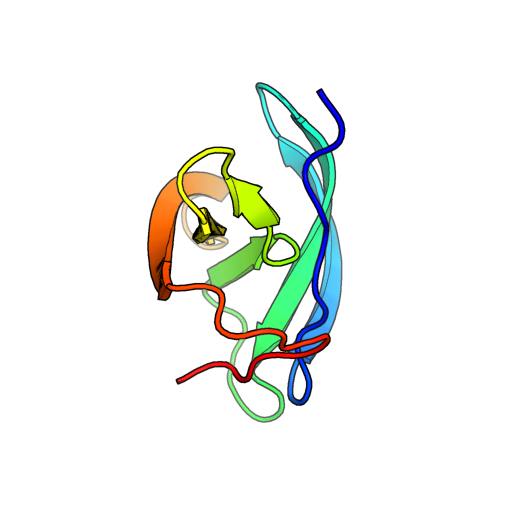 553 C CA . GLY A 1 69 ? -10.198 7.039 3.539 1.00 91.62 69 GLY A CA 1
ATOM 554 C C . GLY A 1 69 ? -9.617 7.755 4.754 1.00 91.62 69 GLY A C 1
ATOM 555 O O . GLY A 1 69 ? -8.429 8.081 4.785 1.00 91.62 69 GLY A O 1
ATOM 556 N N . GLU A 1 70 ? -10.457 8.007 5.750 1.00 92.25 70 GLU A N 1
ATOM 557 C CA . GLU A 1 70 ? -10.051 8.513 7.065 1.00 92.25 70 GLU A CA 1
ATOM 558 C C . GLU A 1 70 ? -9.893 7.342 8.042 1.00 92.25 70 GLU A C 1
ATOM 560 O O . GLU A 1 70 ? -10.556 6.318 7.908 1.00 92.25 70 GLU A O 1
ATOM 565 N N . HIS A 1 71 ? -8.981 7.472 9.000 1.00 90.38 71 HIS A N 1
ATOM 566 C CA . HIS A 1 71 ? -8.731 6.481 10.039 1.00 90.38 71 HIS A CA 1
ATOM 567 C C . HIS A 1 71 ? -9.745 6.652 11.166 1.00 90.38 71 HIS A C 1
ATOM 569 O O . HIS A 1 71 ? -9.726 7.649 11.886 1.00 90.38 71 HIS A O 1
ATOM 575 N N . GLU A 1 72 ? -10.612 5.658 11.340 1.00 89.06 72 GLU A N 1
ATOM 576 C CA . GLU A 1 72 ? -11.666 5.627 12.360 1.00 89.06 72 GLU A CA 1
ATOM 577 C C . GLU A 1 72 ? -11.324 4.677 13.527 1.00 89.06 72 GLU A C 1
ATOM 579 O O . GLU A 1 72 ? -12.125 4.473 14.441 1.00 89.06 72 GLU A O 1
ATOM 584 N N . GLY A 1 73 ? -10.111 4.112 13.536 1.00 85.94 73 GLY A N 1
ATOM 585 C CA . GLY A 1 73 ? -9.626 3.194 14.573 1.00 85.94 73 GLY A CA 1
ATOM 586 C C . GLY A 1 73 ? -9.298 1.789 14.071 1.00 85.94 73 GLY A C 1
ATOM 587 O O . GLY A 1 73 ? -8.990 0.912 14.876 1.00 85.94 73 GLY A O 1
ATOM 588 N N . GLU A 1 74 ? -9.323 1.567 12.761 1.00 87.62 74 GLU A N 1
ATOM 589 C CA . GLU A 1 74 ? -9.054 0.277 12.143 1.00 87.62 74 GLU A CA 1
ATOM 590 C C . GLU A 1 74 ? -7.588 -0.144 12.309 1.00 87.62 74 GLU A C 1
ATOM 592 O O . GLU A 1 74 ? -6.663 0.673 12.426 1.00 87.62 74 GLU A O 1
ATOM 597 N N . GLU A 1 75 ? -7.373 -1.456 12.321 1.00 87.38 75 GLU A N 1
ATOM 598 C CA . GLU A 1 75 ? -6.044 -2.075 12.257 1.00 87.38 75 GLU A CA 1
ATOM 599 C C . GLU A 1 75 ? -5.781 -2.699 10.880 1.00 87.38 75 GLU A C 1
ATOM 601 O O . GLU A 1 75 ? -4.630 -2.867 10.471 1.00 87.38 75 GLU A O 1
ATOM 606 N N . GLU A 1 76 ? -6.853 -3.002 10.145 1.00 90.69 76 GLU A N 1
ATOM 607 C CA . GLU A 1 76 ? -6.819 -3.657 8.846 1.00 90.69 76 GLU A CA 1
ATOM 608 C C . GLU A 1 76 ? -7.844 -3.020 7.910 1.00 90.69 76 GLU A C 1
ATOM 610 O O . GLU A 1 76 ? -8.938 -2.647 8.331 1.00 90.69 76 GLU A O 1
ATOM 615 N N . ILE A 1 77 ? -7.505 -2.944 6.628 1.00 91.38 77 ILE A N 1
ATOM 616 C CA . ILE A 1 77 ? -8.378 -2.443 5.569 1.00 91.38 77 ILE A CA 1
ATOM 617 C C . ILE A 1 77 ? -8.378 -3.410 4.384 1.00 91.38 77 ILE A C 1
ATOM 619 O O . ILE A 1 77 ? -7.447 -4.192 4.208 1.00 91.38 77 ILE A O 1
ATOM 623 N N . ALA A 1 78 ? -9.426 -3.386 3.568 1.00 91.00 78 ALA A N 1
ATOM 624 C CA . ALA A 1 78 ? -9.536 -4.258 2.404 1.00 91.00 78 ALA A CA 1
ATOM 625 C C . ALA A 1 78 ? -9.225 -3.493 1.113 1.00 91.00 78 ALA A C 1
ATOM 627 O O . ALA A 1 78 ? -9.589 -2.327 0.970 1.00 91.00 78 ALA A O 1
ATOM 628 N N . PHE A 1 79 ? -8.626 -4.175 0.137 1.00 85.38 79 PHE A N 1
ATOM 629 C CA . PHE A 1 79 ? -8.665 -3.723 -1.250 1.00 85.38 79 PHE A CA 1
ATOM 630 C C . PHE A 1 79 ? -10.124 -3.622 -1.715 1.00 85.38 79 PHE A C 1
ATOM 632 O O . PHE A 1 79 ? -10.888 -4.579 -1.521 1.00 85.38 79 PHE A O 1
ATOM 639 N N . GLY A 1 80 ? -10.476 -2.491 -2.339 1.00 75.12 80 GLY A N 1
ATOM 640 C CA . GLY A 1 80 ? -11.779 -2.255 -2.980 1.00 75.12 80 GLY A CA 1
ATOM 641 C C . GLY A 1 80 ? -12.107 -3.253 -4.083 1.00 75.12 80 GLY A C 1
ATOM 642 O O . GLY A 1 80 ? -11.180 -3.891 -4.634 1.00 75.12 80 GLY A O 1
#

Sequence (80 aa):
MAEKELKWSNGVEWGEIEHPVLGMIMTYFKSGTPCYDSYSAPRVSEDGGIYCERFCHDDGVWKDTIWIGEHEGEEEIAFG

Secondary structure (DSSP, 8-state):
--PEE-EETTEEEEEEEEETTTEEEEEEEETTS--SEEEEPPEE-TTSEEEEEEEETTTTEEEEEEEEEE-SS-SEE---

pLDDT: mean 90.55, std 8.28, range [42.34, 96.69]

Foldseek 3Di:
DDWQFAAAPQWDWPAWDQDPPPGTFIWTDGPPDDPQKTWGGWTQDPVQWTWIWIAGPVVRDTDDIDTDGGHPPDRYDHDD

Mean pr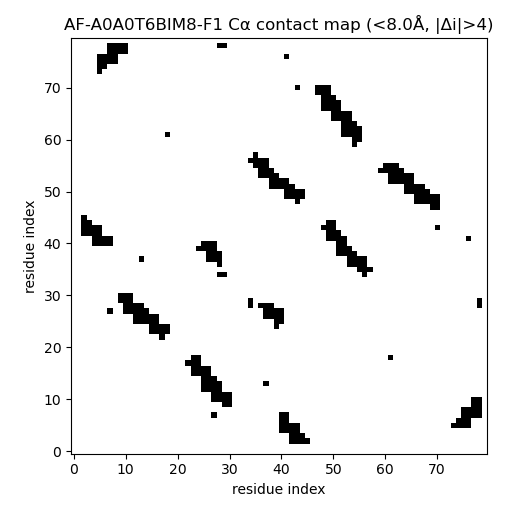edicted aligned error: 3.95 Å

Organism: NCBI:txid1664069

Solvent-accessible surface area (backbone atoms only — not comparable to full-atom values): 4759 Å² total; per-residue (Å²): 131,89,64,49,74,38,40,54,75,50,48,36,83,74,48,75,45,80,39,99,87,77,41,76,39,60,23,28,27,55,63,98,54,84,78,55,51,34,26,39,58,36,31,35,46,97,87,34,38,29,34,28,44,34,33,33,61,88,80,70,41,76,74,50,78,42,80,77,49,71,66,88,78,74,64,56,46,68,72,130